Protein AF-A0A7S2IRT8-F1 (afdb_monomer)

pLDDT: mean 80.12, std 14.25, range [41.69, 96.25]

Radius of gyration: 21.32 Å; Cα contacts (8 Å, |Δi|>4): 142; chains: 1; bounding box: 36×42×69 Å

Foldseek 3Di:
DDADWDWDADPVRDIDIDGPVPDDDDDDPDPPPPPVDDPVRVVVLLVVLVPDDLCRLPFDLVQLVVLLVVCVPPAKDDLCSSCVSTPNVLPPDPSSVSSSVCNCPHLSVCLFWDWDDDPDPRDIIIHGDDPVSSVVSVVVVVD

Secondary structure (DSSP, 8-state):
-PPP-EEEE-TTS-EEEE-GGG----PPPPTT---SS-HHHHHHHHHHHHHS-GGGSS--HHHHHHHHHHTTT-S-EEHHHHHHHH-TTTTTSHHHHHHHHHHHHSHHHHHHEEE---SSSS--EEEEPPHHHHHHHHHHHT-

Organism: NCBI:txid156173

Sequence (143 aa):
KKGASYVAKDVTGGIHTLTPKTIHVAYPPSRTLKSSATIEEQLEQYVQIANLKPSELGVEVEMLELAWEMLSEETALSATQIMAELDPELCKSSTGSYKAYRLLTSDIGQIFFKQLHATDYSHREYKPKTPASVSASKQTWCQ

Mean predicted aligned error: 12.88 Å

InterPro domains:
  IPR057324 Ribonuclease II, winged helix domain [PF25255] (59-132)

Structure (mmCIF, N/CA/C/O backbone):
data_AF-A0A7S2IRT8-F1
#
_entry.id   AF-A0A7S2IRT8-F1
#
loop_
_atom_site.group_PDB
_atom_site.id
_atom_site.type_symbol
_atom_site.label_atom_id
_atom_site.label_alt_id
_atom_site.label_comp_id
_atom_site.label_asym_id
_atom_site.label_entity_id
_atom_site.label_seq_id
_atom_site.pdbx_PDB_ins_code
_atom_site.Cartn_x
_atom_site.Cartn_y
_atom_site.Cartn_z
_atom_site.occupancy
_atom_site.B_iso_or_equiv
_atom_site.auth_seq_id
_atom_site.auth_comp_id
_atom_site.auth_asym_id
_atom_site.auth_atom_id
_atom_site.pdbx_PDB_model_num
ATOM 1 N N . LYS A 1 1 ? 15.381 -32.371 26.774 1.00 41.69 1 LYS A N 1
ATOM 2 C CA . LYS A 1 1 ? 15.381 -30.886 26.797 1.00 41.69 1 LYS A CA 1
ATOM 3 C C . LYS A 1 1 ? 14.240 -30.436 27.705 1.00 41.69 1 LYS A C 1
ATOM 5 O O . LYS A 1 1 ? 13.094 -30.650 27.338 1.00 41.69 1 LYS A O 1
ATOM 10 N N . LYS A 1 2 ? 14.531 -29.952 28.920 1.00 44.66 2 LYS A N 1
ATOM 11 C CA . LYS A 1 2 ? 13.501 -29.444 29.846 1.00 44.66 2 LYS A CA 1
ATOM 12 C C . LYS A 1 2 ? 12.993 -28.106 29.294 1.00 44.66 2 LYS A C 1
ATOM 14 O O . LYS A 1 2 ? 13.802 -27.211 29.076 1.00 44.66 2 LYS A O 1
ATOM 19 N N . GLY A 1 3 ? 11.704 -28.022 28.971 1.00 55.50 3 GLY A N 1
ATOM 20 C CA . GLY A 1 3 ? 11.074 -26.781 28.512 1.00 55.50 3 GLY A CA 1
ATOM 21 C C . GLY A 1 3 ? 10.974 -25.771 29.654 1.00 55.50 3 GLY A C 1
ATOM 22 O O . GLY A 1 3 ? 10.845 -26.173 30.809 1.00 55.50 3 GLY A O 1
ATOM 23 N N . ALA A 1 4 ? 11.057 -24.479 29.338 1.00 63.41 4 ALA A N 1
ATOM 24 C CA . ALA A 1 4 ? 10.866 -23.416 30.320 1.00 63.41 4 ALA A CA 1
ATOM 25 C C . ALA A 1 4 ? 9.455 -23.515 30.929 1.00 63.41 4 ALA A C 1
ATOM 27 O O . ALA A 1 4 ? 8.477 -23.643 30.197 1.00 63.41 4 ALA A O 1
ATOM 28 N N . SER A 1 5 ? 9.348 -23.487 32.256 1.00 61.56 5 SER A N 1
ATOM 29 C CA . SER A 1 5 ? 8.080 -23.371 32.982 1.00 61.56 5 SER A CA 1
ATOM 30 C C . SER A 1 5 ? 7.991 -21.972 33.572 1.00 61.56 5 SER A C 1
ATOM 32 O O . SER A 1 5 ? 8.940 -21.524 34.218 1.00 61.56 5 SER A O 1
ATOM 34 N N . TYR A 1 6 ? 6.868 -21.294 33.367 1.00 70.00 6 TYR A N 1
ATOM 35 C CA . TYR A 1 6 ? 6.646 -19.949 33.887 1.00 70.00 6 TYR A CA 1
ATOM 36 C C . TYR A 1 6 ? 5.845 -20.024 35.180 1.00 70.00 6 TYR A C 1
ATOM 38 O O . TYR A 1 6 ? 4.973 -20.877 35.323 1.00 70.00 6 TYR A O 1
ATOM 46 N N . VAL A 1 7 ? 6.130 -19.130 36.120 1.00 75.69 7 VAL A N 1
ATOM 47 C CA . VAL A 1 7 ? 5.392 -19.029 37.380 1.00 75.69 7 VAL A CA 1
ATOM 48 C C . VAL A 1 7 ? 4.661 -17.694 37.383 1.00 75.69 7 VAL A C 1
ATOM 50 O O . VAL A 1 7 ? 5.295 -16.642 37.347 1.00 75.69 7 VAL A O 1
ATOM 53 N N . ALA A 1 8 ? 3.332 -17.742 37.390 1.00 69.69 8 ALA A N 1
ATOM 54 C CA . ALA A 1 8 ? 2.474 -16.572 37.493 1.00 69.69 8 ALA A CA 1
ATOM 55 C C . ALA A 1 8 ? 1.951 -16.449 38.926 1.00 69.69 8 ALA A C 1
ATOM 57 O O . ALA A 1 8 ? 1.541 -17.440 39.529 1.00 69.69 8 ALA A O 1
ATOM 58 N N . LYS A 1 9 ? 1.960 -15.230 39.466 1.00 69.00 9 LYS A N 1
ATOM 59 C CA . LYS A 1 9 ? 1.344 -14.912 40.754 1.00 69.00 9 LYS A CA 1
ATOM 60 C C . LYS A 1 9 ? 0.099 -14.074 40.498 1.00 69.00 9 LYS A C 1
ATOM 62 O O . LYS A 1 9 ? 0.196 -13.028 39.860 1.00 69.00 9 LYS A O 1
ATOM 67 N N . ASP A 1 10 ? -1.050 -14.549 40.957 1.00 67.44 10 ASP A N 1
ATOM 68 C CA . ASP A 1 10 ? -2.303 -13.813 40.830 1.00 67.44 10 ASP A CA 1
ATOM 69 C C . ASP A 1 10 ? -2.422 -12.696 41.884 1.00 67.44 10 ASP A C 1
ATOM 71 O O . ASP A 1 10 ? -1.645 -12.605 42.841 1.00 67.44 10 ASP A O 1
ATOM 75 N N . VAL A 1 11 ? -3.415 -11.825 41.697 1.00 59.62 11 VAL A N 1
ATOM 76 C CA . VAL A 1 11 ? -3.696 -10.682 42.583 1.00 59.62 11 VAL A CA 1
ATOM 77 C C . VAL A 1 11 ? -4.161 -11.088 43.987 1.00 59.62 11 VAL A C 1
ATOM 79 O O . VAL A 1 11 ? -4.128 -10.268 44.898 1.00 59.62 11 VAL A O 1
ATOM 82 N N . THR A 1 12 ? -4.553 -12.350 44.178 1.00 69.56 12 THR A N 1
ATOM 83 C CA . THR A 1 12 ? -4.908 -12.933 45.481 1.00 69.56 12 THR A CA 1
ATOM 84 C C . THR A 1 12 ? -3.726 -13.634 46.160 1.00 69.56 12 THR A C 1
ATOM 86 O O . THR A 1 12 ? -3.847 -14.109 47.285 1.00 69.56 12 THR A O 1
ATOM 89 N N . GLY A 1 13 ? -2.557 -13.657 45.510 1.00 71.81 13 GLY A N 1
ATOM 90 C CA . GLY A 1 13 ? -1.334 -14.274 46.013 1.00 71.81 13 GLY A CA 1
ATOM 91 C C . GLY A 1 13 ? -1.162 -15.753 45.656 1.00 71.81 13 GLY A C 1
ATOM 92 O O . GLY A 1 13 ? -0.154 -16.337 46.054 1.00 71.81 13 GLY A O 1
ATOM 93 N N . GLY A 1 14 ? -2.085 -16.343 44.894 1.00 68.25 14 GLY A N 1
ATOM 94 C CA . GLY A 1 14 ? -1.988 -17.705 44.381 1.00 68.25 14 GLY A CA 1
ATOM 95 C C . GLY A 1 14 ? -0.885 -17.834 43.331 1.00 68.25 14 GLY A C 1
ATOM 96 O O . GLY A 1 14 ? -0.688 -16.952 42.493 1.00 68.25 14 GLY A O 1
ATOM 97 N N . ILE A 1 15 ? -0.126 -18.927 43.405 1.00 80.75 15 ILE A N 1
ATOM 98 C CA . ILE A 1 15 ? 1.012 -19.196 42.522 1.00 80.75 15 ILE A CA 1
ATOM 99 C C . ILE A 1 15 ? 0.633 -20.322 41.561 1.00 80.75 15 ILE A C 1
ATOM 101 O O . ILE A 1 15 ? 0.344 -21.437 41.989 1.00 80.75 15 ILE A O 1
ATOM 105 N N . HIS A 1 16 ? 0.696 -20.040 40.261 1.00 72.00 16 HIS A N 1
ATOM 106 C CA . HIS A 1 16 ? 0.335 -20.968 39.191 1.00 72.00 16 HIS A CA 1
ATOM 107 C C . HIS A 1 16 ? 1.548 -21.248 38.313 1.00 72.00 16 HIS A C 1
ATOM 109 O O . HIS A 1 16 ? 2.210 -20.326 37.836 1.00 72.00 16 HIS A O 1
ATOM 115 N N . THR A 1 17 ? 1.844 -22.525 38.077 1.00 75.12 17 THR A N 1
ATOM 116 C CA . THR A 1 17 ? 2.898 -22.922 37.134 1.00 75.12 17 THR A CA 1
ATOM 117 C C . THR A 1 17 ? 2.280 -23.179 35.766 1.00 75.12 17 THR A C 1
ATOM 119 O O . THR A 1 17 ? 1.422 -24.046 35.618 1.00 75.12 17 THR A O 1
ATOM 122 N N . LEU A 1 18 ? 2.717 -22.418 34.767 1.00 72.12 18 LEU A N 1
ATOM 123 C CA . LEU A 1 18 ? 2.191 -22.436 33.408 1.00 72.12 18 LEU A CA 1
ATOM 124 C C . LEU A 1 18 ? 3.217 -23.029 32.443 1.00 72.12 18 LEU A C 1
ATOM 126 O O . LEU A 1 18 ? 4.426 -22.791 32.546 1.00 72.12 18 LEU A O 1
ATOM 130 N N . THR A 1 19 ? 2.719 -23.792 31.472 1.00 70.94 19 THR A N 1
ATOM 131 C CA . THR A 1 19 ? 3.532 -24.248 30.346 1.00 70.94 19 THR A CA 1
ATOM 132 C C . THR A 1 19 ? 3.502 -23.193 29.229 1.00 70.94 19 THR A C 1
ATOM 134 O O . THR A 1 19 ? 2.518 -22.470 29.087 1.00 70.94 19 THR A O 1
ATOM 137 N N . PRO A 1 20 ? 4.561 -23.062 28.408 1.00 59.84 20 PRO A N 1
ATOM 138 C CA . PRO A 1 20 ? 4.671 -21.976 27.425 1.00 59.84 20 PRO A CA 1
ATOM 139 C C . PRO A 1 20 ? 3.538 -21.949 26.393 1.00 59.84 20 PRO A C 1
ATOM 141 O O . PRO A 1 20 ? 3.212 -20.897 25.859 1.00 59.84 20 PRO A O 1
ATOM 144 N N . LYS A 1 21 ? 2.934 -23.111 26.109 1.00 65.25 21 LYS A N 1
ATOM 145 C CA . LYS A 1 21 ? 1.872 -23.261 25.104 1.00 65.25 21 LYS A CA 1
ATOM 146 C C . LYS A 1 21 ? 0.516 -22.702 25.546 1.00 65.25 21 LYS A C 1
ATOM 148 O O . LYS A 1 21 ? -0.368 -22.593 24.709 1.00 65.25 21 LYS A O 1
ATOM 153 N N . THR A 1 22 ? 0.341 -22.385 26.828 1.00 58.34 22 THR A N 1
ATOM 154 C CA . THR A 1 22 ? -0.936 -21.931 27.406 1.00 58.34 22 THR A CA 1
ATOM 155 C C . THR A 1 22 ? -0.965 -20.440 27.730 1.00 58.34 22 THR A C 1
ATOM 157 O O . THR A 1 22 ? -1.970 -19.946 28.237 1.00 58.34 22 THR A O 1
ATOM 160 N N . ILE A 1 23 ? 0.112 -19.701 27.451 1.00 60.00 23 ILE A N 1
ATOM 161 C CA . ILE A 1 23 ? 0.184 -18.267 27.743 1.00 60.00 23 ILE A CA 1
ATOM 162 C C . ILE A 1 23 ? -0.429 -17.488 26.575 1.00 60.00 23 ILE A C 1
ATOM 164 O O . ILE A 1 23 ? 0.239 -17.194 25.587 1.00 60.00 23 ILE A O 1
ATOM 168 N N . HIS A 1 24 ? -1.703 -17.129 26.709 1.00 56.78 24 HIS A N 1
ATOM 169 C CA . HIS A 1 24 ? -2.350 -16.126 25.867 1.00 56.78 24 HIS A CA 1
ATOM 170 C C . HIS A 1 24 ? -2.314 -14.785 26.603 1.00 56.78 24 HIS A C 1
ATOM 172 O O . HIS A 1 24 ? -3.011 -14.598 27.599 1.00 56.78 24 HIS A O 1
ATOM 178 N N . VAL A 1 25 ? -1.469 -13.857 26.151 1.00 58.03 25 VAL A N 1
ATOM 179 C CA . VAL A 1 25 ? -1.417 -12.506 26.722 1.00 58.03 25 VAL A CA 1
ATOM 180 C C . VAL A 1 25 ? -2.562 -11.692 26.126 1.00 58.03 25 VAL A C 1
ATOM 182 O O . VAL A 1 25 ? -2.502 -11.275 24.973 1.00 58.03 25 VAL A O 1
ATOM 185 N N . ALA A 1 26 ? -3.617 -11.480 26.910 1.00 47.97 26 ALA A N 1
ATOM 186 C CA . ALA A 1 26 ? -4.637 -10.485 26.607 1.00 47.97 26 ALA A CA 1
ATOM 187 C C . ALA A 1 26 ? -4.186 -9.144 27.196 1.00 47.97 26 ALA A C 1
ATOM 189 O O . ALA A 1 26 ? -4.065 -8.998 28.414 1.00 47.97 26 ALA A O 1
ATOM 190 N N . TYR A 1 27 ? -3.900 -8.171 26.335 1.00 49.69 27 TYR A N 1
ATOM 191 C CA . TYR A 1 27 ? -3.566 -6.824 26.782 1.00 49.69 27 TYR A CA 1
ATOM 192 C C . TYR A 1 27 ? -4.843 -6.098 27.220 1.00 49.69 27 TYR A C 1
ATOM 194 O O . TYR A 1 27 ? -5.850 -6.163 26.508 1.00 49.69 27 TYR A O 1
ATOM 202 N N . PRO A 1 28 ? -4.835 -5.409 28.375 1.00 51.06 28 PRO A N 1
ATOM 203 C CA . PRO A 1 28 ? -5.972 -4.601 28.782 1.00 51.06 28 PRO A CA 1
ATOM 204 C C . PRO A 1 28 ? -6.214 -3.491 27.747 1.00 51.06 28 PRO A C 1
ATOM 206 O O . PRO A 1 28 ? -5.248 -2.963 27.184 1.00 51.06 28 PRO A O 1
ATOM 209 N N . PRO A 1 29 ? -7.479 -3.107 27.499 1.00 52.00 29 PRO A N 1
ATOM 210 C CA . PRO A 1 29 ? -7.792 -2.018 26.587 1.00 52.00 29 PRO A CA 1
ATOM 211 C C . PRO A 1 29 ? -7.071 -0.749 27.047 1.00 52.00 29 PRO A C 1
ATOM 213 O O . PRO A 1 29 ? -7.190 -0.317 28.199 1.00 52.00 29 PRO A O 1
ATOM 216 N N . SER A 1 30 ? -6.274 -0.176 26.148 1.00 55.44 30 SER A N 1
ATOM 217 C CA . SER A 1 30 ? -5.486 1.014 26.439 1.00 55.44 30 SER A CA 1
ATOM 218 C C . SER A 1 30 ? -6.404 2.201 26.735 1.00 55.44 30 SER A C 1
ATOM 220 O O . SER A 1 30 ? -7.188 2.620 25.885 1.00 55.44 30 SER A O 1
ATOM 222 N N . ARG A 1 31 ? -6.262 2.799 27.925 1.00 53.78 31 ARG A N 1
ATOM 223 C CA . ARG A 1 31 ? -6.986 4.020 28.328 1.00 53.78 31 ARG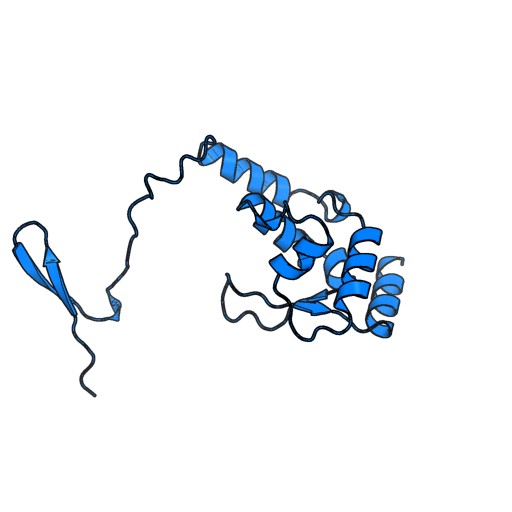 A CA 1
ATOM 224 C C . ARG A 1 31 ? -6.609 5.258 27.501 1.00 53.78 31 ARG A C 1
ATOM 226 O O . ARG A 1 31 ? -7.284 6.277 27.620 1.00 53.78 31 ARG A O 1
ATOM 233 N N . THR A 1 32 ? -5.547 5.194 26.692 1.00 55.28 32 THR A N 1
ATOM 234 C CA . THR A 1 32 ? -5.091 6.306 25.841 1.00 55.28 32 THR A CA 1
ATOM 235 C C . THR A 1 32 ? -5.641 6.261 24.416 1.00 55.28 32 THR A C 1
ATOM 237 O O . THR A 1 32 ? -5.526 7.254 23.705 1.00 55.28 32 THR A O 1
ATOM 240 N N . LEU A 1 33 ? -6.311 5.179 24.003 1.00 54.19 33 LEU A N 1
ATOM 241 C CA . LEU A 1 33 ? -7.012 5.110 22.718 1.00 54.19 33 LEU A CA 1
ATOM 242 C C . LEU A 1 33 ? -8.465 5.558 22.897 1.00 54.19 33 LEU A C 1
ATOM 244 O O . LEU A 1 33 ? -9.401 4.772 22.780 1.00 54.19 33 LEU A O 1
ATOM 248 N N . LYS A 1 34 ? -8.672 6.849 23.173 1.00 51.16 34 LYS A N 1
ATOM 249 C CA . LYS A 1 34 ? -9.967 7.468 22.872 1.00 51.16 34 LYS A CA 1
ATOM 250 C C . LYS A 1 34 ? -10.045 7.640 21.358 1.00 51.16 34 LYS A C 1
ATOM 252 O O . LYS A 1 34 ? -9.765 8.715 20.839 1.00 51.16 34 LYS A O 1
ATOM 257 N N . SER A 1 35 ? -10.396 6.574 20.645 1.00 53.97 35 SER A N 1
ATOM 258 C CA . SER A 1 35 ? -11.057 6.785 19.364 1.00 53.97 35 SER A CA 1
ATOM 259 C C . SER A 1 35 ? -12.398 7.444 19.677 1.00 53.97 35 SER A C 1
ATOM 261 O O . SER A 1 35 ? -13.137 6.957 20.530 1.00 53.97 35 SER A O 1
ATOM 263 N N . SER A 1 36 ? -12.684 8.585 19.055 1.00 56.97 36 SER A N 1
ATOM 264 C CA . SER A 1 36 ? -13.999 9.225 19.141 1.00 56.97 36 SER A CA 1
ATOM 265 C C . SER A 1 36 ? -15.085 8.426 18.416 1.00 56.97 36 SER A C 1
ATOM 267 O O . SER A 1 36 ? -16.254 8.759 18.565 1.00 56.97 36 SER A O 1
ATOM 269 N N . ALA A 1 37 ? -14.694 7.412 17.636 1.00 62.56 37 ALA A N 1
ATOM 270 C CA . ALA A 1 37 ? -15.585 6.531 16.905 1.00 62.56 37 ALA A CA 1
ATOM 271 C C . ALA A 1 37 ? -15.847 5.244 17.699 1.00 62.56 37 ALA A C 1
ATOM 273 O O . ALA A 1 37 ? -14.932 4.641 18.271 1.00 62.56 37 ALA A O 1
ATOM 274 N N . THR A 1 38 ? -17.103 4.825 17.709 1.00 78.06 38 THR A N 1
ATOM 275 C CA . THR A 1 38 ? -17.549 3.514 18.184 1.00 78.06 38 THR A CA 1
ATOM 276 C C . THR A 1 38 ? -16.936 2.390 17.338 1.00 78.06 38 THR A C 1
ATOM 278 O O . THR A 1 38 ? -16.456 2.607 16.222 1.00 78.06 38 THR A O 1
ATOM 281 N N . ILE A 1 39 ? -16.905 1.168 17.875 1.00 77.75 39 ILE A N 1
ATOM 282 C CA . ILE A 1 39 ? -16.339 0.004 17.169 1.00 77.75 39 ILE A CA 1
ATOM 283 C C . ILE A 1 39 ? -17.128 -0.259 15.879 1.00 77.75 39 ILE A C 1
ATOM 285 O O . ILE A 1 39 ? -16.549 -0.590 14.846 1.00 77.75 39 ILE A O 1
ATOM 289 N N . GLU A 1 40 ? -18.440 -0.061 15.934 1.00 81.12 40 GLU A N 1
ATOM 290 C CA . GLU A 1 40 ? -19.374 -0.192 14.824 1.00 81.12 40 GLU A CA 1
ATOM 291 C C . GLU A 1 40 ? -19.043 0.792 13.693 1.00 81.12 40 GLU A C 1
ATOM 293 O O . GLU A 1 40 ? -18.918 0.374 12.543 1.00 81.12 40 GLU A O 1
ATOM 298 N N . GLU A 1 41 ? -18.800 2.066 14.017 1.00 79.38 41 GLU A N 1
ATOM 299 C CA . GLU A 1 41 ? -18.396 3.089 13.040 1.00 79.38 41 GLU A CA 1
ATOM 300 C C . GLU A 1 41 ? -17.034 2.777 12.404 1.00 79.38 41 GLU A C 1
ATOM 302 O O . GLU A 1 41 ? -16.830 3.002 11.211 1.00 79.38 41 GLU A O 1
ATOM 307 N N . GLN A 1 42 ? -16.085 2.235 13.174 1.00 77.12 42 GLN A N 1
ATOM 308 C CA . GLN A 1 42 ? -14.800 1.805 12.620 1.00 77.12 42 GLN A CA 1
ATOM 309 C C . GLN A 1 42 ? -14.979 0.638 11.646 1.00 77.12 42 GLN A C 1
ATOM 311 O O . GLN A 1 42 ? -14.430 0.674 10.546 1.00 77.12 42 GLN A O 1
ATOM 316 N N . LEU A 1 43 ? -15.749 -0.386 12.028 1.00 84.06 43 LEU A N 1
ATOM 317 C CA . LEU A 1 43 ? -16.039 -1.543 11.177 1.00 84.06 43 LEU A CA 1
ATOM 318 C C . LEU A 1 43 ? -16.748 -1.133 9.887 1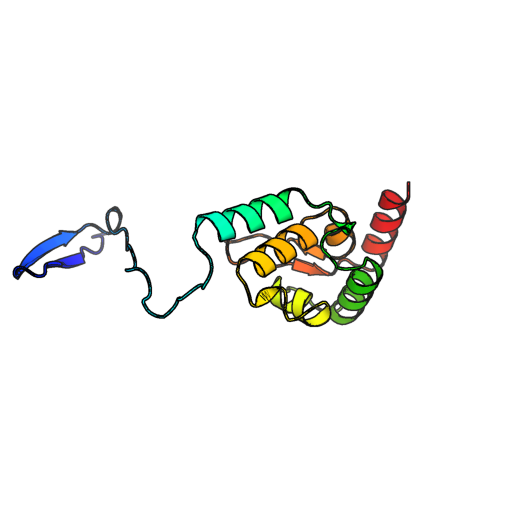.00 84.06 43 LEU A C 1
ATOM 320 O O . LEU A 1 43 ? -16.393 -1.627 8.816 1.00 84.06 43 LEU A O 1
ATOM 324 N N . GLU A 1 44 ? -17.693 -0.200 9.970 1.00 88.50 44 GLU A N 1
ATO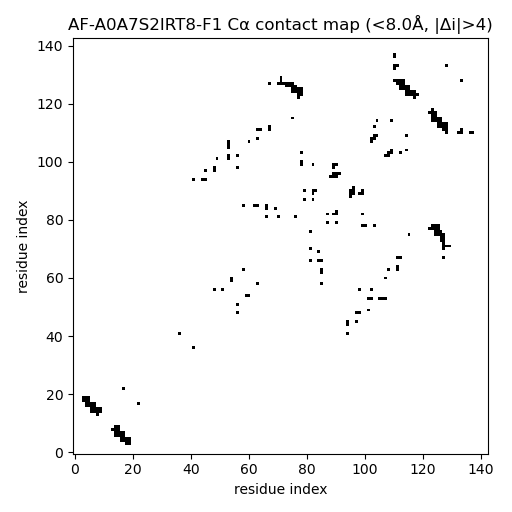M 325 C CA . GLU A 1 44 ? -18.381 0.335 8.802 1.00 88.50 44 GLU A CA 1
ATOM 326 C C . GLU A 1 44 ? -17.400 0.987 7.818 1.00 88.50 44 GLU A C 1
ATOM 328 O O . GLU A 1 44 ? -17.464 0.707 6.622 1.00 88.50 44 GLU A O 1
ATOM 333 N N . GLN A 1 45 ? -16.418 1.755 8.302 1.00 84.88 45 GLN A N 1
ATOM 334 C CA . GLN A 1 45 ? -15.373 2.329 7.444 1.00 84.88 45 GLN A CA 1
ATOM 335 C C . GLN A 1 45 ? -14.538 1.252 6.738 1.00 84.88 45 GLN A C 1
ATOM 337 O O . GLN A 1 45 ? -14.250 1.383 5.548 1.00 84.88 45 GLN A O 1
ATOM 342 N N . TYR A 1 46 ? -14.171 0.163 7.424 1.00 87.38 46 TYR A N 1
ATOM 343 C CA . TYR A 1 46 ? -13.471 -0.955 6.776 1.00 87.38 46 TYR A CA 1
ATOM 344 C C . TYR A 1 46 ? -14.321 -1.603 5.684 1.00 87.38 46 TYR A C 1
ATOM 346 O O . TYR A 1 46 ? -13.801 -1.895 4.608 1.00 87.38 46 TYR A O 1
ATOM 354 N N . VAL A 1 47 ? -15.619 -1.803 5.932 1.00 89.94 47 VAL A N 1
ATOM 355 C CA . VAL A 1 47 ? -16.554 -2.363 4.944 1.00 89.94 47 VAL A CA 1
ATOM 356 C C . VAL A 1 47 ? -16.709 -1.426 3.748 1.00 89.94 47 VAL A C 1
ATOM 358 O O . VAL A 1 47 ? -16.669 -1.883 2.608 1.00 89.94 47 VAL A O 1
ATOM 361 N N . GLN A 1 48 ? -16.826 -0.118 3.981 1.00 90.25 48 GLN A N 1
ATOM 362 C CA . GLN A 1 48 ? -16.873 0.881 2.915 1.00 90.25 48 GLN A CA 1
ATOM 363 C C . GLN A 1 48 ? -15.611 0.809 2.050 1.00 90.25 48 GLN A C 1
ATOM 365 O O . GLN A 1 48 ? -15.720 0.595 0.845 1.00 90.25 48 GLN A O 1
ATOM 370 N N . ILE A 1 49 ? -14.419 0.867 2.657 1.00 89.25 49 ILE A N 1
ATOM 371 C CA . ILE A 1 49 ? -13.137 0.751 1.940 1.00 89.25 49 ILE A CA 1
ATOM 372 C C . ILE A 1 49 ? -13.041 -0.586 1.190 1.00 89.25 49 ILE A C 1
ATOM 374 O O . ILE A 1 49 ? -12.524 -0.640 0.074 1.00 89.25 49 ILE A O 1
ATOM 378 N N . ALA A 1 50 ? -13.560 -1.671 1.771 1.00 88.38 50 ALA A N 1
ATOM 379 C CA . ALA A 1 50 ? -13.557 -2.986 1.142 1.00 88.38 50 ALA A CA 1
ATOM 380 C C . ALA A 1 50 ? -14.444 -3.065 -0.117 1.00 88.38 50 ALA A C 1
ATOM 382 O O . ALA A 1 50 ? -14.201 -3.910 -0.984 1.00 88.38 50 ALA A O 1
ATOM 383 N N . ASN A 1 51 ? -15.435 -2.187 -0.247 1.00 90.69 51 ASN A N 1
ATOM 384 C CA . ASN A 1 51 ? -16.323 -2.127 -1.407 1.00 90.69 51 ASN A CA 1
ATOM 385 C C . ASN A 1 51 ? -15.862 -1.125 -2.475 1.00 90.69 51 ASN A C 1
ATOM 387 O O . ASN A 1 51 ? -16.345 -1.193 -3.603 1.00 90.69 51 ASN A O 1
ATOM 391 N N . LEU A 1 52 ? -14.916 -0.238 -2.153 1.00 89.94 52 LEU A N 1
ATOM 392 C CA . LEU A 1 52 ? -14.346 0.699 -3.121 1.00 89.94 52 LEU A CA 1
ATOM 393 C C . LEU A 1 52 ? -13.497 -0.027 -4.166 1.00 89.94 52 LEU A C 1
ATOM 395 O O . LEU A 1 52 ? -12.692 -0.915 -3.845 1.00 89.94 52 LEU A O 1
ATOM 399 N N . LYS A 1 53 ? -13.632 0.402 -5.420 1.00 87.06 53 LYS A N 1
ATOM 400 C CA . LYS A 1 53 ? -12.719 0.014 -6.493 1.00 87.06 53 LYS A CA 1
ATOM 401 C C . LYS A 1 53 ? -11.339 0.630 -6.257 1.00 87.06 53 LYS A C 1
ATOM 403 O O . LYS A 1 53 ? -11.243 1.682 -5.630 1.00 87.06 53 LYS A O 1
ATOM 408 N N . PRO A 1 54 ? -10.267 0.037 -6.803 1.00 83.38 54 PRO A N 1
ATOM 409 C CA . PRO A 1 54 ? -8.915 0.585 -6.696 1.00 83.38 54 PRO A CA 1
ATOM 410 C C . PRO A 1 54 ? -8.806 2.060 -7.112 1.00 83.38 54 PRO A C 1
ATOM 412 O O . PRO A 1 54 ? -8.195 2.847 -6.397 1.00 83.38 54 PRO A O 1
ATOM 415 N N . SER A 1 55 ? -9.495 2.456 -8.187 1.00 82.50 55 SER A N 1
ATOM 416 C CA . SER A 1 55 ? -9.575 3.848 -8.662 1.00 82.50 55 SER A CA 1
ATOM 417 C C . SER A 1 55 ? -10.293 4.805 -7.701 1.00 82.50 55 SER A C 1
ATOM 419 O O . SER A 1 55 ? -10.141 6.015 -7.798 1.00 82.50 55 SER A O 1
ATOM 421 N N . GLU A 1 56 ? -11.100 4.281 -6.779 1.00 85.50 56 GLU A N 1
ATOM 422 C CA . GLU A 1 56 ? -11.873 5.050 -5.796 1.00 85.50 56 GLU A CA 1
ATOM 423 C C . GLU A 1 56 ? -11.149 5.130 -4.441 1.00 85.50 56 GLU A C 1
ATOM 425 O O . GLU A 1 56 ? -11.618 5.788 -3.514 1.00 85.50 56 GLU A O 1
ATOM 430 N N . LEU A 1 57 ? -9.969 4.509 -4.314 1.00 84.31 57 LEU A N 1
ATOM 431 C CA . LEU A 1 57 ? -9.121 4.610 -3.126 1.00 84.31 57 LEU A CA 1
ATOM 432 C C . LEU A 1 57 ? -8.372 5.955 -3.060 1.00 84.31 57 LEU A C 1
ATOM 434 O O . LEU A 1 57 ? -7.471 6.111 -2.245 1.00 84.31 57 LEU A O 1
ATOM 438 N N . GLY A 1 58 ? -8.750 6.960 -3.852 1.00 81.06 58 GLY A N 1
ATOM 439 C CA . GLY A 1 58 ? -8.252 8.334 -3.719 1.00 81.06 58 GLY A CA 1
ATOM 440 C C . GLY A 1 58 ? -6.747 8.497 -3.934 1.00 81.06 58 GLY A C 1
ATOM 441 O O . GLY A 1 58 ? -6.170 9.426 -3.386 1.00 81.06 58 GLY A O 1
ATOM 442 N N . VAL A 1 59 ? -6.126 7.584 -4.683 1.00 83.38 59 VAL A N 1
ATOM 443 C CA . VAL A 1 59 ? -4.761 7.725 -5.193 1.00 83.38 59 VAL A CA 1
ATOM 444 C C . VAL A 1 59 ? -4.833 7.528 -6.699 1.00 83.38 59 VAL A C 1
ATOM 446 O O . VAL A 1 59 ? -5.289 6.483 -7.166 1.00 83.38 59 VAL A O 1
ATOM 449 N N . GLU A 1 60 ? -4.425 8.550 -7.443 1.00 86.88 60 GLU A N 1
ATOM 450 C CA . GLU A 1 60 ? -4.398 8.510 -8.903 1.00 86.88 60 GLU A CA 1
ATOM 451 C C . GLU A 1 60 ? -3.252 7.616 -9.400 1.00 86.88 60 GLU A C 1
ATOM 453 O O . GLU A 1 60 ? -2.237 7.424 -8.721 1.00 86.88 60 GLU A O 1
ATOM 458 N N . VAL A 1 61 ? -3.410 7.040 -10.594 1.00 88.50 61 VAL A N 1
ATOM 459 C CA . VAL A 1 61 ? -2.414 6.118 -11.170 1.00 88.50 61 VAL A CA 1
ATOM 460 C C . VAL A 1 61 ? -1.093 6.847 -11.418 1.00 88.50 61 VAL A C 1
ATOM 462 O O . VAL A 1 61 ? -0.021 6.287 -11.205 1.00 88.50 61 VAL A O 1
ATOM 465 N N . GLU A 1 62 ? -1.174 8.113 -11.802 1.00 89.50 62 GLU A N 1
ATOM 466 C CA . GLU A 1 62 ? -0.059 9.021 -12.027 1.00 89.50 62 GLU A CA 1
ATOM 467 C C . GLU A 1 62 ? 0.746 9.251 -10.740 1.00 89.50 62 GLU A C 1
ATOM 469 O O . GLU A 1 62 ? 1.973 9.301 -10.775 1.00 89.50 62 GLU A O 1
ATOM 474 N N . MET A 1 63 ? 0.079 9.316 -9.582 1.00 91.56 63 MET A N 1
ATOM 475 C CA . MET A 1 63 ? 0.766 9.414 -8.290 1.00 91.56 63 MET A CA 1
ATOM 476 C C . MET A 1 63 ? 1.518 8.122 -7.961 1.00 91.56 63 MET A C 1
ATOM 478 O O . MET A 1 63 ? 2.650 8.172 -7.485 1.00 91.56 63 MET A O 1
ATOM 482 N N . LEU A 1 64 ? 0.915 6.960 -8.244 1.00 91.62 64 LEU A N 1
ATOM 483 C CA . LEU A 1 64 ? 1.577 5.661 -8.084 1.00 91.62 64 LEU A CA 1
ATOM 484 C C . LEU A 1 64 ? 2.794 5.512 -8.993 1.00 91.62 64 LEU A C 1
ATOM 486 O O . LEU A 1 64 ? 3.793 4.932 -8.572 1.00 91.62 64 LEU A O 1
ATOM 490 N N . GLU A 1 65 ? 2.718 6.039 -10.211 1.00 93.81 65 GLU A N 1
ATOM 491 C CA . GLU A 1 65 ? 3.843 6.065 -11.137 1.00 93.81 65 GLU A CA 1
ATOM 492 C C . GLU A 1 65 ? 4.983 6.938 -10.615 1.00 93.81 65 GLU A C 1
ATOM 494 O O . GLU A 1 65 ? 6.112 6.459 -10.544 1.00 93.81 65 GLU A O 1
ATOM 499 N N . LEU A 1 66 ? 4.689 8.156 -10.155 1.00 93.19 66 LEU A N 1
ATOM 500 C CA . LEU A 1 66 ? 5.697 9.035 -9.558 1.00 93.19 66 LEU A CA 1
ATOM 501 C C . LEU A 1 66 ? 6.348 8.39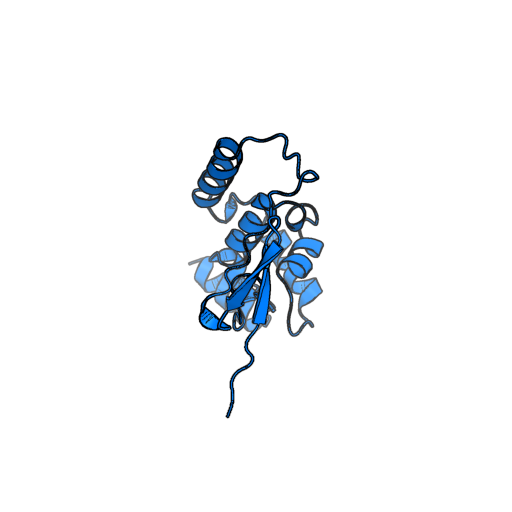8 -8.324 1.00 93.19 66 LEU A C 1
ATOM 503 O O . LEU A 1 66 ? 7.572 8.353 -8.225 1.00 93.19 66 LEU A O 1
ATOM 507 N N . ALA A 1 67 ? 5.554 7.840 -7.406 1.00 93.69 67 ALA A N 1
ATOM 508 C CA . ALA A 1 67 ? 6.088 7.152 -6.230 1.00 93.69 67 ALA A CA 1
ATOM 509 C C . ALA A 1 67 ? 6.959 5.947 -6.618 1.00 93.69 67 ALA A C 1
ATOM 511 O O . ALA A 1 67 ? 7.981 5.679 -5.988 1.00 93.69 67 ALA A O 1
ATOM 512 N N . TRP A 1 68 ? 6.582 5.217 -7.669 1.00 96.00 68 TRP A N 1
ATOM 513 C CA . TRP A 1 68 ? 7.391 4.126 -8.199 1.00 96.00 68 TRP A CA 1
ATOM 514 C C . TRP A 1 68 ? 8.721 4.610 -8.783 1.00 96.00 68 TRP A C 1
ATOM 516 O O . TRP A 1 68 ? 9.742 3.985 -8.507 1.00 96.00 68 TRP A O 1
ATOM 526 N N . GLU A 1 69 ? 8.735 5.711 -9.537 1.00 94.56 69 GLU A N 1
ATOM 527 C CA . GLU A 1 69 ? 9.964 6.298 -10.088 1.00 94.56 69 GLU A CA 1
ATOM 528 C C . GLU A 1 69 ? 10.928 6.719 -8.974 1.00 94.56 69 GLU A C 1
ATOM 530 O O . GLU A 1 69 ? 12.101 6.336 -8.999 1.00 94.56 69 GLU A O 1
ATOM 535 N N . MET A 1 70 ? 10.412 7.416 -7.957 1.00 94.38 70 MET A N 1
ATOM 536 C CA . MET A 1 70 ? 11.181 7.887 -6.799 1.00 94.38 70 MET A CA 1
ATOM 537 C C . MET A 1 70 ? 11.794 6.742 -5.989 1.00 94.38 70 MET A C 1
ATOM 539 O O . MET A 1 70 ? 12.899 6.865 -5.468 1.00 94.38 70 MET A O 1
ATOM 543 N N . LEU A 1 71 ? 11.085 5.616 -5.899 1.00 95.31 71 LEU A N 1
ATOM 544 C CA . LEU A 1 71 ? 11.496 4.456 -5.113 1.00 95.31 71 LEU A CA 1
ATOM 545 C C . LEU A 1 71 ? 12.167 3.370 -5.962 1.00 95.31 71 LEU A C 1
ATOM 547 O O . LEU A 1 71 ? 12.491 2.313 -5.434 1.00 95.31 71 LEU A O 1
ATOM 551 N N . SER A 1 72 ? 12.364 3.581 -7.265 1.00 92.62 72 SER A N 1
ATOM 552 C CA . SER A 1 72 ? 12.730 2.522 -8.222 1.00 92.62 72 SER A CA 1
ATOM 553 C C . SER A 1 72 ? 14.071 1.829 -7.941 1.00 92.62 72 SER A C 1
ATOM 555 O O . SER A 1 72 ? 14.261 0.676 -8.342 1.00 92.62 72 SER A O 1
ATOM 557 N N . GLU A 1 73 ? 14.978 2.495 -7.224 1.00 90.94 73 GLU A N 1
ATOM 558 C CA . GLU A 1 73 ? 16.284 1.956 -6.824 1.00 90.94 73 GLU A CA 1
ATOM 559 C C . GLU A 1 73 ? 16.225 1.099 -5.545 1.00 90.94 73 GLU A C 1
ATOM 561 O O . GLU A 1 73 ? 17.172 0.375 -5.225 1.00 90.94 73 GLU A O 1
ATOM 566 N N . GLU A 1 74 ? 15.099 1.122 -4.831 1.00 92.56 74 GLU A N 1
ATOM 567 C CA . GLU A 1 74 ? 1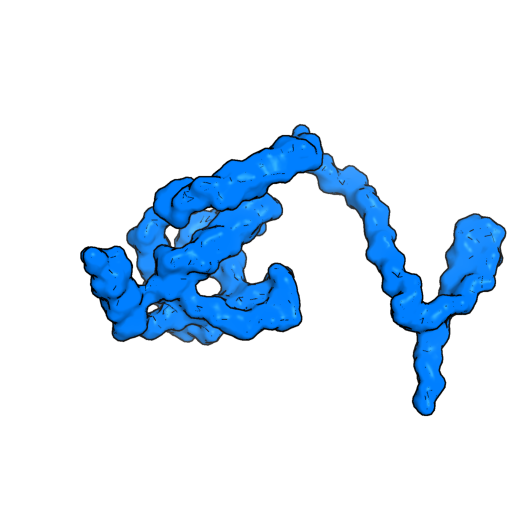4.935 0.433 -3.557 1.00 92.56 74 GLU A CA 1
ATOM 568 C C . GLU A 1 74 ? 14.711 -1.073 -3.732 1.00 92.56 74 GLU A C 1
ATOM 570 O O . GLU A 1 74 ? 14.073 -1.5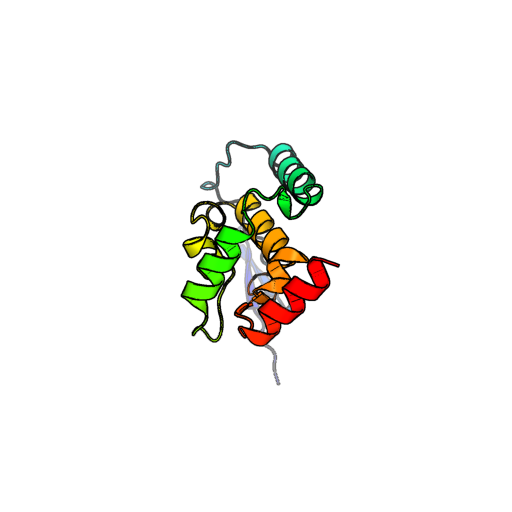66 -4.669 1.00 92.56 74 GLU A O 1
ATOM 575 N N . THR A 1 75 ? 15.238 -1.852 -2.787 1.00 87.38 75 THR A N 1
ATOM 576 C CA . THR A 1 75 ? 15.206 -3.323 -2.875 1.00 87.38 75 THR A CA 1
ATOM 577 C C . THR A 1 75 ? 14.076 -3.956 -2.071 1.00 87.38 75 THR A C 1
ATOM 579 O O . THR A 1 75 ? 13.575 -5.013 -2.470 1.00 87.38 75 THR A O 1
ATOM 582 N N . ALA A 1 76 ? 13.661 -3.304 -0.984 1.00 90.06 76 ALA A N 1
ATOM 583 C CA . ALA A 1 76 ? 12.560 -3.704 -0.120 1.00 90.06 76 ALA A CA 1
ATOM 584 C C . ALA A 1 76 ? 11.968 -2.469 0.574 1.00 90.06 76 ALA A C 1
ATOM 586 O O . ALA A 1 76 ? 12.691 -1.646 1.129 1.00 90.06 76 ALA A O 1
ATOM 587 N N . LEU A 1 77 ? 10.645 -2.358 0.541 1.00 91.75 77 LEU A N 1
ATOM 588 C CA . LEU A 1 77 ? 9.878 -1.227 1.048 1.00 91.75 77 LEU A CA 1
ATOM 589 C C . LEU A 1 77 ? 8.714 -1.723 1.895 1.00 91.75 77 LEU A C 1
ATOM 591 O O . LEU A 1 77 ? 8.016 -2.666 1.528 1.00 91.75 77 LEU A O 1
ATOM 595 N N . SER A 1 78 ? 8.449 -1.050 3.003 1.00 89.94 78 SER A N 1
ATOM 596 C CA . SER A 1 78 ? 7.191 -1.193 3.733 1.00 89.94 78 SER A CA 1
ATOM 597 C C . SER A 1 78 ? 6.064 -0.419 3.041 1.00 89.94 78 SER A C 1
ATOM 599 O O . SER A 1 78 ? 6.304 0.536 2.300 1.00 89.94 78 SER A O 1
ATOM 601 N N . ALA A 1 79 ? 4.810 -0.782 3.336 1.00 88.88 79 ALA A N 1
ATOM 602 C CA . ALA A 1 79 ? 3.655 -0.009 2.873 1.00 88.88 79 ALA A CA 1
ATOM 603 C C . ALA A 1 79 ? 3.750 1.466 3.302 1.00 88.88 79 ALA A C 1
ATOM 605 O O . ALA A 1 79 ? 3.450 2.349 2.509 1.00 88.88 79 ALA A O 1
ATOM 606 N N . THR A 1 80 ? 4.230 1.734 4.519 1.00 89.06 80 THR A N 1
ATOM 607 C CA . THR A 1 80 ? 4.400 3.092 5.049 1.00 89.06 80 THR A CA 1
ATOM 608 C C . THR A 1 80 ? 5.393 3.919 4.241 1.00 89.06 80 THR A C 1
ATOM 610 O O . THR A 1 80 ? 5.133 5.091 4.000 1.00 89.06 80 THR A O 1
ATOM 613 N N . GLN A 1 81 ? 6.504 3.322 3.795 1.00 91.44 81 GLN A N 1
ATOM 614 C CA . GLN A 1 81 ? 7.479 4.017 2.946 1.00 91.44 81 GLN A CA 1
ATOM 615 C C . GLN A 1 81 ? 6.881 4.378 1.586 1.00 91.44 81 GLN A C 1
ATOM 617 O O . GLN A 1 81 ? 7.078 5.490 1.122 1.00 91.44 81 GLN A O 1
ATOM 622 N N . ILE A 1 82 ? 6.094 3.481 0.982 1.00 92.00 82 ILE A N 1
ATOM 623 C CA . ILE A 1 82 ? 5.424 3.781 -0.292 1.00 92.00 82 ILE A CA 1
ATOM 624 C C . ILE A 1 82 ? 4.358 4.867 -0.104 1.00 92.00 82 ILE A C 1
ATOM 626 O O . ILE A 1 82 ? 4.270 5.792 -0.903 1.00 92.00 82 ILE A O 1
ATOM 630 N N . MET A 1 83 ? 3.555 4.783 0.961 1.00 91.19 83 MET A N 1
AT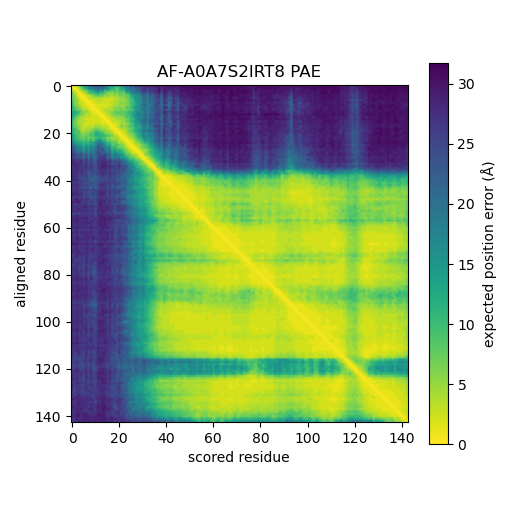OM 631 C CA . MET A 1 83 ? 2.522 5.787 1.224 1.00 91.19 83 MET A CA 1
ATOM 632 C C . MET A 1 83 ? 3.104 7.151 1.597 1.00 91.19 83 MET A C 1
ATOM 634 O O . MET A 1 83 ? 2.452 8.149 1.327 1.00 91.19 83 MET A O 1
ATOM 638 N N . ALA A 1 84 ? 4.311 7.228 2.165 1.00 89.94 84 ALA A N 1
ATOM 639 C CA . ALA A 1 84 ? 4.963 8.506 2.453 1.00 89.94 84 ALA A CA 1
ATOM 640 C C . ALA A 1 84 ? 5.202 9.350 1.188 1.00 89.94 84 ALA A C 1
ATOM 642 O O . ALA A 1 84 ? 5.106 10.572 1.263 1.00 89.94 84 ALA A O 1
ATOM 643 N N . GLU A 1 85 ? 5.437 8.700 0.043 1.00 90.94 85 GLU A N 1
ATOM 644 C CA . GLU A 1 85 ? 5.599 9.358 -1.262 1.00 90.94 85 GLU A CA 1
ATOM 645 C C . GLU A 1 85 ? 4.259 9.693 -1.946 1.00 90.94 85 GLU A C 1
ATOM 647 O O . GLU A 1 85 ? 4.223 10.494 -2.875 1.00 90.94 85 GLU A O 1
ATOM 652 N N . LEU A 1 86 ? 3.147 9.091 -1.502 1.00 87.25 86 LEU A N 1
ATOM 653 C CA . LEU A 1 86 ? 1.812 9.279 -2.089 1.00 87.25 86 LEU A CA 1
ATOM 654 C C . LEU A 1 86 ? 0.956 10.244 -1.270 1.00 87.25 86 LEU A C 1
ATOM 656 O O . LEU A 1 86 ? 0.542 11.298 -1.742 1.00 87.25 86 LEU A O 1
ATOM 660 N N . ASP A 1 87 ? 0.664 9.838 -0.040 1.00 83.44 87 ASP A N 1
ATOM 661 C CA . ASP A 1 87 ? -0.096 10.583 0.947 1.00 83.44 87 ASP A CA 1
ATOM 662 C C . ASP A 1 87 ? 0.315 10.080 2.345 1.00 83.44 87 ASP A C 1
ATOM 664 O O . ASP A 1 87 ? -0.117 9.001 2.780 1.00 83.44 87 ASP A O 1
ATOM 668 N N . PRO A 1 88 ? 1.139 10.845 3.082 1.00 77.69 88 PRO A N 1
ATOM 669 C CA . PRO A 1 88 ? 1.618 10.442 4.397 1.00 77.69 88 PRO A CA 1
ATOM 670 C C . PRO A 1 88 ? 0.500 10.322 5.445 1.00 77.69 88 PRO A C 1
ATOM 672 O O . PRO A 1 88 ? 0.739 9.749 6.510 1.00 77.69 88 PRO A O 1
ATOM 675 N N . GLU A 1 89 ? -0.715 10.824 5.190 1.00 79.00 89 GLU A N 1
ATOM 676 C CA . GLU A 1 89 ? -1.864 10.645 6.085 1.00 79.00 89 GLU A CA 1
ATOM 677 C C . GLU A 1 89 ? -2.454 9.226 6.010 1.00 79.00 89 GLU A C 1
ATOM 679 O O . GLU A 1 89 ? -3.021 8.747 6.999 1.00 79.00 89 GLU A O 1
ATOM 684 N N . LEU A 1 90 ? -2.265 8.503 4.895 1.00 77.06 90 LEU A N 1
ATOM 685 C CA . LEU A 1 90 ? -2.825 7.159 4.701 1.00 77.06 90 LEU A CA 1
ATOM 686 C C . LEU A 1 90 ? -2.323 6.160 5.746 1.00 77.06 90 LEU A C 1
ATOM 688 O O . LEU A 1 90 ? -3.088 5.319 6.187 1.00 77.06 90 LEU A O 1
ATOM 692 N N . CYS A 1 91 ? -1.081 6.240 6.217 1.00 78.50 91 CYS A N 1
ATOM 693 C CA . CYS A 1 91 ? -0.574 5.273 7.201 1.00 78.50 91 CYS A CA 1
ATOM 694 C C . CYS A 1 91 ? -0.710 5.719 8.665 1.00 78.50 91 CYS A C 1
ATOM 696 O O . CYS A 1 91 ? -0.258 5.005 9.560 1.00 78.50 91 CYS A O 1
ATOM 698 N N . LYS A 1 92 ? -1.340 6.868 8.944 1.00 81.06 92 LYS A N 1
ATOM 699 C CA . LYS A 1 92 ? -1.480 7.379 10.322 1.00 81.06 92 LYS A CA 1
ATOM 700 C C . LYS A 1 92 ? -2.656 6.782 11.084 1.00 81.06 92 LYS A C 1
ATOM 702 O O . LYS A 1 92 ? -2.652 6.780 12.314 1.00 81.06 92 LYS A O 1
ATOM 707 N N . SER A 1 93 ? -3.660 6.277 10.371 1.00 83.19 93 SER A N 1
ATOM 708 C CA . SER A 1 93 ? -4.833 5.626 10.951 1.00 83.19 93 SER A CA 1
ATOM 709 C C . SER A 1 93 ? -4.900 4.150 10.559 1.00 83.19 93 SER A C 1
ATOM 711 O O . SER A 1 93 ? -4.279 3.695 9.595 1.00 83.19 93 SER A O 1
ATOM 713 N N . SER A 1 94 ? -5.663 3.371 11.322 1.00 83.56 94 SER A N 1
ATOM 714 C CA . SER A 1 94 ? -5.861 1.945 11.058 1.00 83.56 94 SER A CA 1
ATOM 715 C C . SER A 1 94 ? -6.673 1.706 9.775 1.00 83.56 94 SER A C 1
ATOM 717 O O . SER A 1 94 ? -6.313 0.853 8.962 1.00 83.56 94 SER A O 1
ATOM 719 N N . THR A 1 95 ? -7.696 2.527 9.526 1.00 84.75 95 THR A N 1
ATOM 720 C CA . THR A 1 95 ? -8.485 2.510 8.284 1.00 84.75 95 THR A CA 1
ATOM 721 C C . THR A 1 95 ? -7.669 2.969 7.082 1.00 84.75 95 THR A C 1
ATOM 723 O O . THR A 1 95 ? -7.734 2.347 6.022 1.00 84.75 95 THR A O 1
ATOM 726 N N . GLY A 1 96 ? -6.825 3.986 7.251 1.00 86.06 96 GLY A N 1
ATOM 727 C CA . GLY A 1 96 ? -5.881 4.397 6.221 1.00 86.06 96 GLY A CA 1
ATOM 728 C C . GLY A 1 96 ? -4.860 3.296 5.899 1.00 86.06 96 GLY A C 1
ATOM 729 O O . GLY A 1 96 ? -4.614 3.004 4.731 1.00 86.06 96 GLY A O 1
ATOM 730 N N . SER A 1 97 ? -4.336 2.601 6.912 1.00 86.62 97 SER A N 1
ATOM 731 C CA . SER A 1 97 ? -3.412 1.476 6.704 1.00 86.62 97 SER A CA 1
ATOM 732 C C . SER A 1 97 ? -4.073 0.343 5.909 1.00 86.62 97 SER A C 1
ATOM 734 O O . SER A 1 97 ? -3.448 -0.270 5.043 1.00 86.62 97 SER A O 1
ATOM 736 N N . TYR A 1 98 ? -5.363 0.090 6.147 1.00 88.69 98 TYR A N 1
ATOM 737 C CA . TYR A 1 98 ? -6.141 -0.857 5.350 1.00 88.69 98 TYR A CA 1
ATOM 738 C C . TYR A 1 98 ? -6.384 -0.371 3.918 1.00 88.69 98 TYR A C 1
ATOM 740 O O . TYR A 1 98 ? -6.308 -1.160 2.976 1.00 88.69 98 TYR A O 1
ATOM 748 N N . LYS A 1 99 ? -6.615 0.928 3.732 1.00 89.12 99 LYS A N 1
ATOM 749 C CA . LYS A 1 99 ? -6.733 1.557 2.415 1.00 89.12 99 LYS A CA 1
ATOM 750 C C . LYS A 1 99 ? -5.430 1.437 1.612 1.00 89.12 99 LYS A C 1
ATOM 752 O O . LYS A 1 99 ? -5.469 1.014 0.460 1.00 89.12 99 LYS A O 1
ATOM 757 N N . ALA A 1 100 ? -4.282 1.687 2.242 1.00 89.19 100 ALA A N 1
ATOM 758 C CA . ALA A 1 100 ? -2.956 1.467 1.664 1.00 89.19 100 ALA A CA 1
ATOM 759 C C . ALA A 1 100 ? -2.733 -0.005 1.283 1.00 89.19 100 ALA A C 1
ATOM 761 O O . ALA A 1 100 ? -2.275 -0.310 0.183 1.00 89.19 100 ALA A O 1
ATOM 762 N N . TYR A 1 101 ? -3.120 -0.932 2.163 1.00 89.12 101 TYR A N 1
ATOM 763 C CA . TYR A 1 101 ? -3.080 -2.365 1.878 1.00 89.12 101 TYR A CA 1
ATOM 764 C C . TYR A 1 101 ? -3.928 -2.737 0.651 1.00 89.12 101 TYR A C 1
ATOM 766 O O . TYR A 1 101 ? -3.451 -3.433 -0.248 1.00 89.12 101 TYR A O 1
ATOM 774 N N . ARG A 1 102 ? -5.172 -2.250 0.588 1.00 90.62 102 ARG A N 1
ATOM 775 C CA . ARG A 1 102 ? -6.086 -2.451 -0.545 1.00 90.62 102 ARG A CA 1
ATOM 776 C C . ARG A 1 102 ? -5.513 -1.900 -1.846 1.00 90.62 102 ARG A C 1
ATOM 778 O O . ARG A 1 102 ? -5.611 -2.570 -2.867 1.00 90.62 102 ARG A O 1
ATOM 785 N N . LEU A 1 103 ? -4.883 -0.729 -1.797 1.00 91.62 103 LEU A N 1
ATOM 786 C CA . LEU A 1 103 ? -4.251 -0.113 -2.957 1.00 91.62 103 LEU A CA 1
ATOM 787 C C . LEU A 1 103 ? -3.066 -0.948 -3.455 1.00 91.62 103 LEU A C 1
ATOM 789 O O . LEU A 1 103 ? -3.055 -1.351 -4.612 1.00 91.62 103 LEU A O 1
ATOM 793 N N . LEU A 1 104 ? -2.111 -1.288 -2.585 1.00 91.62 104 LEU A N 1
ATOM 794 C CA . LEU A 1 104 ? -0.897 -2.026 -2.970 1.00 91.62 104 LEU A CA 1
ATOM 795 C C . LEU A 1 104 ? -1.164 -3.470 -3.410 1.00 91.62 104 LEU A C 1
ATOM 797 O O . LEU A 1 104 ? -0.363 -4.052 -4.139 1.00 91.62 104 LEU A O 1
ATOM 801 N N . THR A 1 105 ? -2.275 -4.059 -2.967 1.00 90.38 105 THR A N 1
ATOM 802 C CA . THR A 1 105 ? -2.684 -5.410 -3.381 1.00 90.38 105 THR A CA 1
ATOM 803 C C . THR A 1 105 ? -3.673 -5.436 -4.539 1.00 90.38 105 THR A C 1
ATOM 805 O O . THR A 1 105 ? -3.939 -6.522 -5.055 1.00 90.38 105 THR A O 1
ATOM 808 N N . SER A 1 106 ? -4.178 -4.279 -4.974 1.00 91.62 106 SER A N 1
ATOM 809 C CA . SER A 1 106 ? -5.026 -4.163 -6.162 1.00 91.62 106 SER A CA 1
ATOM 810 C C . SER A 1 106 ? -4.268 -4.471 -7.453 1.00 91.62 106 SER A C 1
ATOM 812 O O . SER A 1 106 ? -3.039 -4.478 -7.483 1.00 91.62 106 SER A O 1
ATOM 814 N N . ASP A 1 107 ? -5.012 -4.682 -8.534 1.00 90.62 107 ASP A N 1
ATOM 815 C CA . ASP A 1 107 ? -4.484 -4.775 -9.895 1.00 90.62 107 ASP A CA 1
ATOM 816 C C . ASP A 1 107 ? -3.618 -3.559 -10.259 1.00 90.62 107 ASP A C 1
ATOM 818 O O . ASP A 1 107 ? -2.498 -3.743 -10.729 1.00 90.62 107 ASP A O 1
ATOM 822 N N . ILE A 1 108 ? -4.078 -2.341 -9.950 1.00 91.50 108 ILE A N 1
ATOM 823 C CA . ILE A 1 108 ? -3.343 -1.094 -10.205 1.00 91.50 108 ILE A CA 1
ATOM 824 C C . ILE A 1 108 ? -2.049 -1.037 -9.384 1.00 91.50 108 ILE A C 1
ATOM 826 O O . ILE A 1 108 ? -0.977 -0.795 -9.932 1.00 91.50 108 ILE A O 1
ATOM 830 N N . GLY A 1 109 ? -2.109 -1.294 -8.075 1.00 92.50 109 GLY A N 1
ATOM 831 C CA . GLY A 1 109 ? -0.913 -1.272 -7.222 1.00 92.50 109 GLY A CA 1
ATOM 832 C C . GLY A 1 109 ? 0.122 -2.317 -7.646 1.00 92.50 109 GLY A C 1
ATOM 833 O O . GLY A 1 109 ? 1.326 -2.047 -7.668 1.00 92.50 109 GLY A O 1
ATOM 834 N N . GLN A 1 110 ? -0.354 -3.486 -8.080 1.00 93.62 110 GLN A N 1
ATOM 835 C CA . GLN A 1 110 ? 0.490 -4.558 -8.589 1.00 93.62 110 GLN A CA 1
ATOM 836 C C . GLN A 1 110 ? 1.162 -4.227 -9.925 1.00 93.62 110 GLN A C 1
ATOM 838 O O . GLN A 1 110 ? 2.128 -4.908 -10.266 1.00 93.62 110 GLN A O 1
ATOM 843 N N . ILE A 1 111 ? 0.732 -3.208 -10.680 1.00 94.56 111 ILE A N 1
ATOM 844 C CA . ILE A 1 111 ? 1.455 -2.738 -11.878 1.00 94.56 111 ILE A CA 1
ATOM 845 C C . ILE A 1 111 ? 2.851 -2.243 -11.494 1.00 94.56 111 ILE A C 1
ATOM 847 O O . ILE A 1 111 ? 3.811 -2.544 -12.205 1.00 94.56 111 ILE A O 1
ATOM 851 N N . PHE A 1 112 ? 2.966 -1.556 -10.357 1.00 95.69 112 PHE A N 1
ATOM 852 C CA . PHE A 1 112 ? 4.169 -0.832 -9.945 1.00 95.69 112 PHE A CA 1
ATOM 853 C C . PHE A 1 112 ? 4.968 -1.547 -8.857 1.00 95.69 112 PHE A C 1
ATOM 855 O O . PHE A 1 112 ? 6.197 -1.566 -8.903 1.00 95.69 112 PHE A O 1
ATOM 862 N N . PHE A 1 113 ? 4.295 -2.190 -7.901 1.00 95.19 113 PHE A N 1
ATOM 863 C CA . PHE A 1 113 ? 4.942 -2.819 -6.753 1.00 95.19 113 PHE A CA 1
ATOM 864 C C . PHE A 1 113 ? 4.625 -4.310 -6.691 1.00 95.19 113 PHE A C 1
ATOM 866 O O . PHE A 1 113 ? 3.486 -4.750 -6.828 1.00 95.19 113 PHE A O 1
ATOM 873 N N . LYS A 1 114 ? 5.652 -5.124 -6.459 1.00 93.75 114 LYS A N 1
ATOM 874 C CA . LYS A 1 114 ? 5.516 -6.558 -6.213 1.00 93.75 114 LYS A CA 1
ATOM 875 C C . LYS A 1 114 ? 5.587 -6.812 -4.715 1.00 93.75 114 LYS A C 1
ATOM 877 O O . LYS A 1 114 ? 6.597 -6.494 -4.097 1.00 93.75 114 LYS A O 1
ATOM 882 N N . GLN A 1 115 ? 4.571 -7.455 -4.145 1.00 91.38 115 GLN A N 1
ATOM 883 C CA . GLN A 1 115 ? 4.659 -7.928 -2.765 1.00 91.38 115 GLN A CA 1
ATOM 884 C C . GLN A 1 115 ? 5.756 -9.004 -2.647 1.00 91.38 115 GLN A C 1
ATOM 886 O O . GLN A 1 115 ? 5.794 -9.966 -3.421 1.00 91.38 115 GLN A O 1
ATOM 891 N N . LEU A 1 116 ? 6.658 -8.827 -1.686 1.00 88.12 116 LEU A N 1
ATOM 892 C CA . LEU A 1 116 ? 7.632 -9.827 -1.268 1.00 88.12 116 LEU A CA 1
ATOM 893 C C . LEU A 1 116 ? 6.994 -10.800 -0.264 1.00 88.12 116 LEU A C 1
ATOM 895 O O . LEU A 1 116 ? 5.798 -10.733 0.045 1.00 88.12 116 LEU A O 1
ATOM 899 N N . HIS A 1 117 ? 7.787 -11.760 0.210 1.00 74.44 117 HIS A N 1
ATOM 900 C CA . HIS A 1 117 ? 7.304 -12.766 1.146 1.00 74.44 117 HIS A CA 1
ATOM 901 C C . HIS A 1 117 ? 6.859 -12.090 2.448 1.00 74.44 117 HIS A C 1
ATOM 903 O O . HIS A 1 117 ? 7.655 -11.444 3.119 1.00 74.44 117 HIS A O 1
ATOM 909 N N . ALA A 1 118 ? 5.586 -12.250 2.810 1.00 65.81 118 ALA A N 1
ATOM 910 C CA . ALA A 1 118 ? 5.098 -11.823 4.114 1.00 65.81 118 ALA A CA 1
ATOM 911 C C . ALA A 1 118 ? 5.556 -12.855 5.151 1.00 65.81 118 ALA A C 1
ATOM 913 O O . ALA A 1 118 ? 5.264 -14.046 5.008 1.00 65.81 118 ALA A O 1
ATOM 914 N N . THR A 1 119 ? 6.312 -12.421 6.155 1.00 60.62 119 THR A N 1
ATOM 915 C CA . THR A 1 119 ? 6.674 -13.250 7.315 1.00 60.62 119 THR A CA 1
ATOM 916 C C . THR A 1 119 ? 5.535 -13.304 8.331 1.00 60.62 119 THR A C 1
ATOM 918 O O . THR A 1 119 ? 5.354 -14.326 8.990 1.00 60.62 119 THR A O 1
ATOM 921 N N . ASP A 1 120 ? 4.716 -12.251 8.400 1.00 59.22 120 ASP A N 1
ATOM 922 C CA . ASP A 1 120 ? 3.481 -12.187 9.178 1.00 59.22 120 ASP A CA 1
ATOM 923 C C . ASP A 1 120 ? 2.464 -11.206 8.543 1.00 59.22 120 ASP A C 1
ATOM 925 O O . ASP A 1 120 ? 2.697 -10.628 7.480 1.00 59.22 120 ASP A O 1
ATOM 929 N N . TYR A 1 121 ? 1.291 -11.044 9.163 1.00 56.34 121 TYR A N 1
ATOM 930 C CA . TYR A 1 121 ? 0.224 -10.158 8.673 1.00 56.34 121 TYR A CA 1
ATOM 931 C C . TYR A 1 121 ? 0.542 -8.658 8.821 1.00 56.34 121 TYR A C 1
ATOM 933 O O . TYR A 1 121 ? -0.120 -7.842 8.180 1.00 56.34 121 TYR A O 1
ATOM 941 N N . SER A 1 122 ? 1.527 -8.301 9.649 1.00 56.50 122 SER A N 1
ATOM 942 C CA . SER A 1 122 ? 1.937 -6.927 9.970 1.00 56.50 122 SER A CA 1
ATOM 943 C C . SER A 1 122 ? 3.168 -6.445 9.192 1.00 56.50 122 SER A C 1
ATOM 945 O O . SER A 1 122 ? 3.317 -5.245 8.987 1.00 56.50 122 SER A O 1
ATOM 947 N N . HIS A 1 123 ? 4.001 -7.357 8.692 1.00 67.69 123 HIS A N 1
ATOM 948 C CA . HIS A 1 123 ? 5.234 -7.074 7.965 1.00 67.69 123 HIS A CA 1
ATOM 949 C C . HIS A 1 123 ? 5.113 -7.596 6.533 1.00 67.69 123 HIS A C 1
ATOM 951 O O . HIS A 1 123 ? 5.552 -8.696 6.188 1.00 67.69 123 HIS A O 1
ATOM 957 N N . ARG A 1 124 ? 4.468 -6.786 5.685 1.00 81.38 124 ARG A N 1
ATOM 958 C CA . ARG A 1 124 ? 4.498 -6.966 4.232 1.00 81.38 124 ARG A CA 1
ATOM 959 C C . ARG A 1 124 ? 5.539 -6.037 3.642 1.00 81.38 124 ARG A C 1
ATOM 961 O O . ARG A 1 124 ? 5.426 -4.818 3.766 1.00 81.38 124 ARG A O 1
ATOM 968 N N . GLU A 1 125 ? 6.505 -6.636 2.972 1.00 89.94 125 GLU A N 1
ATOM 969 C CA . GLU A 1 125 ? 7.476 -5.917 2.166 1.00 89.94 125 GLU A CA 1
ATOM 970 C C . GLU A 1 125 ? 7.035 -5.909 0.704 1.00 89.94 125 GLU A C 1
ATOM 972 O O . GLU A 1 125 ? 6.365 -6.823 0.216 1.00 89.94 125 GLU A O 1
ATOM 977 N N . TYR A 1 126 ? 7.432 -4.865 0.000 1.00 93.00 126 TYR A N 1
ATOM 978 C CA . TYR A 1 126 ? 7.153 -4.626 -1.400 1.00 93.00 126 TYR A CA 1
ATOM 979 C C . TYR A 1 126 ? 8.454 -4.274 -2.102 1.00 93.00 126 TYR A C 1
ATOM 981 O O . TYR A 1 126 ? 9.358 -3.688 -1.517 1.00 93.00 126 TYR A O 1
ATOM 989 N N . LYS A 1 127 ? 8.544 -4.626 -3.376 1.00 94.75 127 LYS A N 1
ATOM 990 C CA . LYS A 1 127 ? 9.654 -4.254 -4.237 1.00 94.75 127 LYS A CA 1
ATOM 991 C C . LYS A 1 127 ? 9.118 -3.500 -5.456 1.00 94.75 127 LYS A C 1
ATOM 993 O O . LYS A 1 127 ? 8.198 -4.023 -6.095 1.00 94.75 127 LYS A O 1
ATOM 998 N N . PRO A 1 128 ? 9.682 -2.337 -5.814 1.00 96.25 128 PRO A N 1
ATOM 999 C CA . PRO A 1 128 ? 9.389 -1.678 -7.081 1.00 96.25 128 PRO A CA 1
ATOM 1000 C C . PRO A 1 128 ? 9.662 -2.628 -8.251 1.00 96.25 128 PRO A C 1
ATOM 1002 O O . PRO A 1 128 ? 10.670 -3.343 -8.291 1.00 96.25 128 PRO A O 1
ATOM 1005 N N . LYS A 1 129 ? 8.746 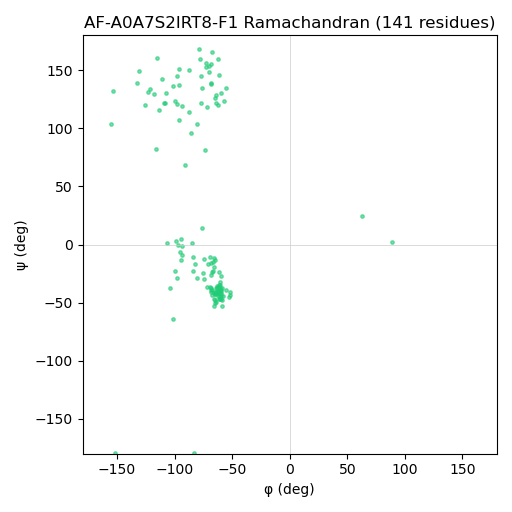-2.684 -9.213 1.00 96.12 129 LYS A N 1
ATOM 1006 C CA . LYS A 1 129 ? 8.940 -3.460 -10.440 1.00 96.12 129 LYS A CA 1
ATOM 1007 C C . LYS A 1 129 ? 9.952 -2.769 -11.350 1.00 96.12 129 LYS A C 1
ATOM 1009 O O . LYS A 1 129 ? 10.157 -1.565 -11.278 1.00 96.12 129 LYS A O 1
ATOM 1014 N N . THR A 1 130 ? 10.588 -3.534 -12.232 1.00 95.62 130 THR A N 1
ATOM 1015 C CA . THR A 1 130 ? 11.486 -2.952 -13.238 1.00 95.62 130 THR A CA 1
ATOM 1016 C C . THR A 1 130 ? 10.681 -2.174 -14.285 1.00 95.62 130 THR A C 1
ATOM 1018 O O . THR A 1 130 ? 9.542 -2.565 -14.559 1.00 95.62 130 THR A O 1
ATOM 1021 N N . PRO A 1 131 ? 11.260 -1.154 -14.949 1.00 94.81 131 PRO A N 1
ATOM 1022 C CA . PRO A 1 131 ? 10.555 -0.383 -15.978 1.00 94.81 131 PRO A CA 1
ATOM 1023 C C . PRO A 1 131 ? 9.916 -1.261 -17.061 1.00 94.81 131 PRO A C 1
ATOM 1025 O O . PRO A 1 131 ? 8.742 -1.106 -17.378 1.00 94.81 131 PRO A O 1
ATOM 1028 N N . ALA A 1 132 ? 10.639 -2.281 -17.539 1.00 94.44 132 ALA A N 1
ATOM 1029 C CA . ALA A 1 132 ? 10.110 -3.241 -18.507 1.00 94.44 132 ALA A CA 1
ATOM 1030 C C . ALA A 1 132 ? 8.878 -4.007 -17.984 1.00 94.44 132 ALA A C 1
ATOM 1032 O O . ALA A 1 132 ? 7.926 -4.241 -18.728 1.00 94.44 132 ALA A O 1
ATOM 1033 N N . SER A 1 133 ? 8.871 -4.384 -16.700 1.00 94.06 133 SER A N 1
ATOM 1034 C CA . SER A 1 133 ? 7.736 -5.072 -16.078 1.00 94.06 133 SER A CA 1
ATOM 1035 C C . SER A 1 133 ? 6.540 -4.144 -15.872 1.00 94.06 133 SER A C 1
ATOM 1037 O O . SER A 1 133 ? 5.407 -4.598 -16.050 1.00 94.06 133 SER A O 1
ATOM 1039 N N . VAL A 1 134 ? 6.774 -2.873 -15.533 1.00 93.88 134 VAL A N 1
ATOM 1040 C CA . VAL A 1 134 ? 5.720 -1.854 -15.426 1.00 93.88 134 VAL A CA 1
ATOM 1041 C C . VAL A 1 134 ? 5.091 -1.610 -16.794 1.00 93.88 134 VAL A C 1
ATOM 1043 O O . VAL A 1 134 ? 3.877 -1.735 -16.921 1.00 93.88 134 VAL A O 1
ATOM 1046 N N . SER A 1 135 ? 5.888 -1.377 -17.843 1.00 93.00 135 SER A N 1
ATOM 1047 C CA . SER A 1 135 ? 5.376 -1.178 -19.207 1.00 93.00 135 SER A CA 1
ATOM 1048 C C . SER A 1 135 ? 4.550 -2.367 -19.703 1.00 93.00 135 SER A C 1
ATOM 1050 O O . SER A 1 135 ? 3.463 -2.171 -20.244 1.00 93.00 135 SER A O 1
ATOM 1052 N N . ALA A 1 136 ? 5.016 -3.599 -19.475 1.00 92.62 136 ALA A N 1
ATOM 1053 C CA . ALA A 1 136 ? 4.266 -4.801 -19.842 1.00 92.62 136 ALA A CA 1
ATOM 1054 C C . ALA A 1 136 ? 2.947 -4.931 -19.054 1.00 92.62 136 ALA A C 1
ATOM 1056 O O . ALA A 1 136 ? 1.907 -5.273 -19.620 1.00 92.62 136 ALA A O 1
ATOM 1057 N N . SER A 1 137 ? 2.974 -4.621 -17.752 1.00 92.00 137 SER A N 1
ATOM 1058 C CA . SER A 1 137 ? 1.776 -4.656 -16.900 1.00 92.00 137 SER A CA 1
ATOM 1059 C C . SER A 1 137 ? 0.759 -3.590 -17.331 1.00 92.00 137 SER A C 1
ATOM 1061 O O . SER A 1 137 ? -0.421 -3.902 -17.450 1.00 92.00 137 SER A O 1
ATOM 1063 N N . LYS A 1 138 ? 1.211 -2.371 -17.662 1.00 89.94 138 LYS A N 1
ATOM 1064 C CA . LYS A 1 138 ? 0.369 -1.292 -18.207 1.00 89.94 138 LYS A CA 1
ATOM 1065 C C . LYS A 1 138 ? -0.282 -1.680 -19.533 1.00 89.94 138 LYS A C 1
ATOM 1067 O O . LYS A 1 138 ? -1.476 -1.483 -19.700 1.00 89.94 138 LYS A O 1
ATOM 1072 N N . GLN A 1 139 ? 0.475 -2.271 -20.459 1.00 88.81 139 GLN A N 1
ATOM 1073 C CA . GLN A 1 139 ? -0.079 -2.738 -21.735 1.00 88.81 139 GLN A CA 1
ATOM 1074 C C . GLN A 1 139 ? -1.163 -3.798 -21.544 1.00 88.81 139 GLN A C 1
ATOM 1076 O O . GLN A 1 139 ? -2.153 -3.775 -22.260 1.00 88.81 139 GLN A O 1
ATOM 1081 N N . THR A 1 140 ? -0.980 -4.702 -20.581 1.00 87.00 140 THR A N 1
ATOM 1082 C CA . THR A 1 140 ? -1.975 -5.734 -20.260 1.00 87.00 140 THR A CA 1
ATOM 1083 C C . THR A 1 140 ? -3.218 -5.126 -19.611 1.00 87.00 140 THR A C 1
ATOM 1085 O O . THR A 1 140 ? -4.323 -5.580 -19.866 1.00 87.00 140 THR A O 1
ATOM 1088 N N . TRP A 1 141 ? -3.046 -4.097 -18.780 1.00 82.19 141 TRP A N 1
ATOM 1089 C CA . TRP A 1 141 ? -4.144 -3.422 -18.090 1.00 82.19 141 TRP A CA 1
ATOM 1090 C C . TRP A 1 141 ? -4.980 -2.516 -19.011 1.00 82.19 141 TRP A C 1
ATOM 1092 O O . TRP A 1 141 ? -6.172 -2.352 -18.786 1.00 82.19 141 TRP A O 1
ATOM 1102 N N . CYS A 1 142 ? -4.372 -1.951 -20.059 1.00 74.25 142 CYS A N 1
ATOM 1103 C CA . CYS A 1 142 ? -5.056 -1.120 -21.057 1.00 74.25 142 CYS A CA 1
ATOM 1104 C C . CYS A 1 142 ? -5.728 -1.914 -22.202 1.00 74.25 142 CYS A C 1
ATOM 1106 O O . CYS A 1 142 ? -6.242 -1.282 -23.128 1.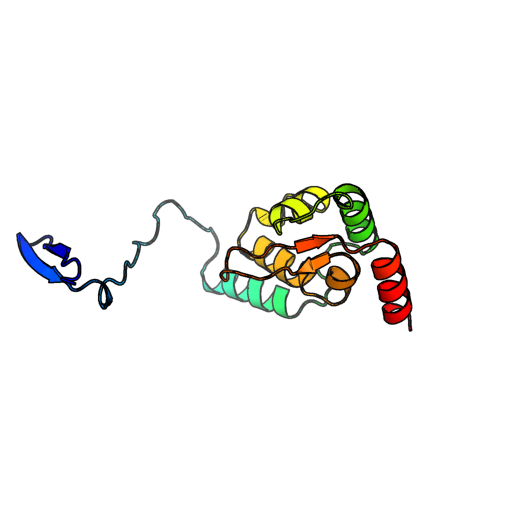00 74.25 142 CYS A O 1
ATOM 1108 N N . GLN A 1 143 ? -5.671 -3.253 -22.190 1.00 62.75 143 GLN A N 1
ATOM 1109 C CA . GLN A 1 143 ? -6.374 -4.136 -23.138 1.00 62.75 143 GLN A CA 1
ATOM 1110 C C . GLN A 1 143 ? -7.774 -4.483 -22.634 1.00 62.75 143 GLN A C 1
ATOM 1112 O O . GLN A 1 143 ? -8.691 -4.510 -23.485 1.00 62.75 143 GLN A O 1
#

Solvent-accessible surface area (backbone atoms only — not comparable to full-atom values): 8663 Å² total; per-residue (Å²): 133,88,76,76,71,47,78,47,70,48,97,87,70,51,76,45,81,41,57,73,91,72,72,77,87,79,76,75,85,61,89,82,67,75,63,93,60,54,71,66,60,52,51,50,51,48,53,50,60,70,70,49,52,66,82,66,66,81,55,57,70,70,48,53,48,51,35,34,62,77,43,47,87,48,80,70,36,45,64,60,63,55,31,54,62,68,43,60,66,37,61,73,40,75,65,30,40,50,49,50,50,50,38,51,71,25,76,74,29,47,33,42,31,42,76,49,82,59,85,49,97,86,50,50,36,28,24,47,46,54,71,71,54,28,54,53,40,48,56,61,71,75,106

Nearest PDB structures (foldseek):
  2lso-assembly1_A  TM=5.463E-01  e=2.066E-01  Homo sapiens
  6yxx-assembly1_BN  TM=4.848E-01  e=1.212E-01  Trypanosoma brucei brucei
  7aoi-assembly1_XS  TM=4.100E-01  e=1.076E-01  Trypanosoma brucei
  7am2-assembly1_Ap  TM=4.320E-01  e=1.087E+00  Leishmania tarentolae
  6hiv-assembly1_BN  TM=4.116E-01  e=2.214E+00  Trypanosoma brucei brucei